Protein AF-A0A662XJL2-F1 (afdb_monomer)

Radius of gyration: 17.77 Å; Cα contacts (8 Å, |Δi|>4): 86; chains: 1; bounding box: 50×33×47 Å

Structure (mmCIF, N/CA/C/O backbone):
data_AF-A0A662XJL2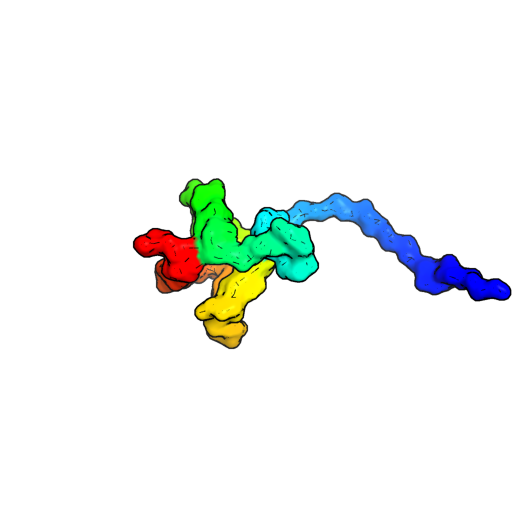-F1
#
_entry.id   AF-A0A662XJL2-F1
#
loop_
_atom_site.group_PDB
_atom_site.id
_atom_site.type_symbol
_atom_site.label_atom_id
_atom_site.label_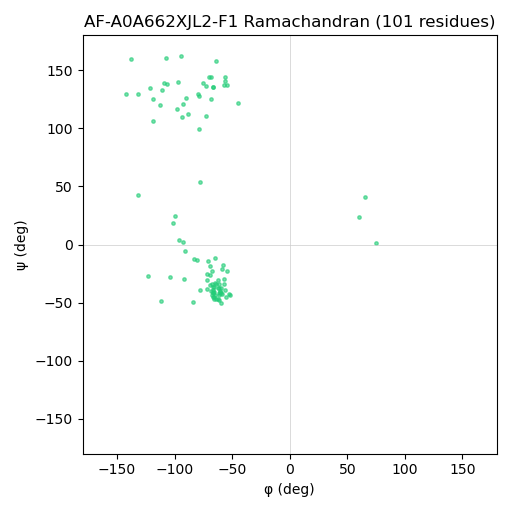alt_id
_atom_site.label_comp_id
_atom_site.label_asym_id
_atom_site.label_entity_id
_atom_site.label_seq_id
_atom_site.pdbx_PDB_ins_code
_atom_site.Cartn_x
_atom_site.Cartn_y
_atom_site.Cartn_z
_atom_site.occupancy
_atom_site.B_iso_or_equiv
_atom_site.auth_seq_id
_atom_site.auth_comp_id
_atom_site.auth_asym_id
_atom_site.auth_atom_id
_atom_site.pdbx_PDB_model_num
ATOM 1 N N . GLU A 1 1 ? 33.893 -10.800 -30.355 1.00 75.62 1 GLU A N 1
ATOM 2 C CA . GLU A 1 1 ? 32.571 -10.265 -29.975 1.00 75.62 1 GLU A CA 1
ATOM 3 C C . GLU A 1 1 ? 32.013 -11.164 -28.881 1.00 75.62 1 GLU A C 1
ATOM 5 O O . GLU A 1 1 ? 32.278 -12.360 -28.937 1.00 75.62 1 GLU A O 1
ATOM 10 N N . VAL A 1 2 ? 31.391 -10.614 -27.839 1.00 82.12 2 VAL A N 1
ATOM 11 C CA . VAL A 1 2 ? 30.876 -11.407 -26.708 1.00 82.12 2 VAL A CA 1
ATOM 12 C C . VAL A 1 2 ? 29.434 -11.808 -27.017 1.00 82.12 2 VAL A C 1
ATOM 14 O O . VAL A 1 2 ? 28.623 -10.937 -27.323 1.00 82.12 2 VAL A O 1
ATOM 17 N N . ASP A 1 3 ? 29.115 -13.105 -26.947 1.00 88.12 3 ASP A N 1
ATOM 18 C CA . ASP A 1 3 ? 27.738 -13.588 -27.102 1.00 88.12 3 ASP A CA 1
ATOM 19 C C . ASP A 1 3 ? 26.955 -13.373 -25.803 1.00 88.12 3 ASP A C 1
ATOM 21 O O . ASP A 1 3 ? 27.051 -14.144 -24.846 1.00 88.12 3 ASP A O 1
ATOM 25 N N . ASN A 1 4 ? 26.174 -12.297 -25.773 1.00 89.06 4 ASN A N 1
ATOM 26 C CA . ASN A 1 4 ? 25.377 -11.922 -24.611 1.00 89.06 4 ASN A CA 1
ATOM 27 C C . ASN A 1 4 ? 24.238 -12.913 -24.323 1.00 89.06 4 ASN A C 1
ATOM 29 O O . ASN A 1 4 ? 23.789 -12.985 -23.181 1.00 89.06 4 ASN A O 1
ATOM 33 N N . ASN A 1 5 ? 23.783 -13.694 -25.312 1.00 89.19 5 ASN A N 1
ATOM 34 C CA . ASN A 1 5 ? 22.656 -14.611 -25.126 1.00 89.19 5 ASN A CA 1
ATOM 35 C C . ASN A 1 5 ? 23.018 -15.812 -24.251 1.00 89.19 5 ASN A C 1
ATOM 37 O O . ASN A 1 5 ? 22.144 -16.353 -23.581 1.00 89.19 5 ASN A O 1
ATOM 41 N N . PHE A 1 6 ? 24.300 -16.187 -24.194 1.00 89.81 6 PHE A N 1
ATOM 42 C CA . PHE A 1 6 ? 24.790 -17.238 -23.301 1.00 89.81 6 PHE A CA 1
ATOM 43 C C . PHE A 1 6 ? 24.465 -16.960 -21.821 1.00 89.81 6 PHE A C 1
ATOM 45 O O . PHE A 1 6 ? 24.272 -17.890 -21.041 1.00 89.81 6 PHE A O 1
ATOM 52 N N . PHE A 1 7 ? 24.371 -15.685 -21.430 1.00 91.94 7 PHE A N 1
ATOM 53 C CA . PHE A 1 7 ? 24.098 -15.270 -20.051 1.00 91.94 7 PHE A CA 1
ATOM 54 C C . PHE A 1 7 ? 22.608 -15.044 -19.757 1.00 91.94 7 PHE A C 1
ATOM 56 O O . PHE A 1 7 ? 22.262 -14.643 -18.645 1.00 91.94 7 PHE A O 1
ATOM 63 N N . LEU A 1 8 ? 21.722 -15.273 -20.731 1.00 93.62 8 LEU A N 1
ATOM 64 C CA . LEU A 1 8 ? 20.288 -15.035 -20.593 1.00 93.62 8 LEU A CA 1
ATOM 65 C C . LEU A 1 8 ? 19.526 -16.356 -20.463 1.00 93.62 8 LEU A C 1
ATOM 67 O O . LEU A 1 8 ? 19.772 -17.319 -21.184 1.00 93.62 8 LEU A O 1
ATOM 71 N N . CYS A 1 9 ? 18.550 -16.382 -19.557 1.00 93.06 9 CYS A N 1
ATOM 72 C CA . CYS A 1 9 ? 17.593 -17.473 -19.412 1.00 93.06 9 CYS A CA 1
ATOM 73 C C . CYS A 1 9 ? 16.177 -16.923 -19.603 1.00 93.06 9 CYS A C 1
ATOM 75 O O . CYS A 1 9 ? 15.833 -15.87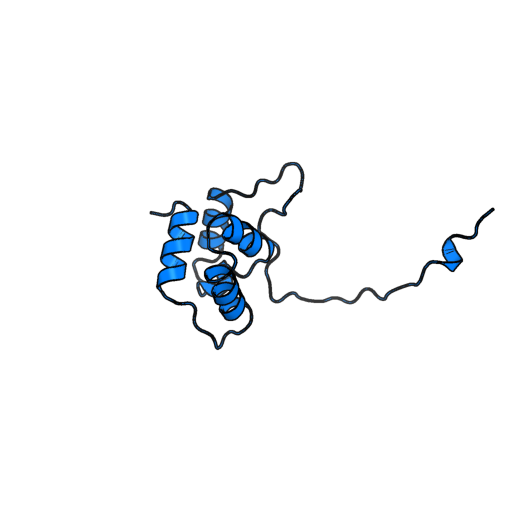4 -19.055 1.00 93.06 9 CYS A O 1
ATOM 77 N N . VAL A 1 10 ? 15.355 -17.625 -20.382 1.00 93.00 10 VAL A N 1
ATOM 78 C CA . VAL A 1 10 ? 13.947 -17.269 -20.587 1.00 93.00 10 VAL A CA 1
ATOM 79 C C . VAL A 1 10 ? 13.098 -17.743 -19.412 1.00 93.00 10 VAL A C 1
ATOM 81 O O . VAL A 1 10 ? 13.135 -18.911 -19.032 1.00 93.00 10 VAL A O 1
ATOM 84 N N . VAL A 1 11 ? 12.298 -16.832 -18.861 1.00 92.00 11 VAL A N 1
ATOM 85 C CA . VAL A 1 11 ? 11.351 -17.111 -17.775 1.00 92.00 11 VAL A CA 1
ATOM 86 C C . VAL A 1 11 ? 9.925 -16.998 -18.326 1.00 92.00 11 VAL A C 1
ATOM 88 O O . VAL A 1 11 ? 9.635 -16.028 -19.032 1.00 92.00 11 VAL A O 1
ATOM 91 N N . PRO A 1 12 ? 9.025 -17.960 -18.045 1.00 90.19 12 PRO A N 1
ATOM 92 C CA . PRO A 1 12 ? 7.650 -17.902 -18.529 1.00 90.19 12 PRO A CA 1
ATOM 93 C C . PRO A 1 12 ? 6.882 -16.738 -17.892 1.00 90.19 12 PRO A C 1
ATOM 95 O O . PRO A 1 12 ? 6.933 -16.529 -16.680 1.00 90.19 12 PRO A O 1
ATOM 98 N N . VAL A 1 13 ? 6.123 -16.009 -18.713 1.00 90.19 13 VAL A N 1
ATOM 99 C CA . VAL A 1 13 ? 5.186 -14.983 -18.244 1.00 90.19 13 VAL A CA 1
ATOM 100 C C . VAL A 1 13 ? 3.843 -15.655 -17.976 1.00 90.19 13 VAL A C 1
ATOM 102 O O . VAL A 1 13 ? 3.182 -16.120 -18.901 1.00 90.19 13 VAL A O 1
ATOM 105 N N . MET A 1 14 ? 3.452 -15.717 -16.705 1.00 91.31 14 MET A N 1
ATOM 106 C CA . MET A 1 14 ? 2.185 -16.298 -16.257 1.00 91.31 14 MET A CA 1
ATOM 107 C C . MET A 1 14 ? 1.253 -15.178 -15.773 1.00 91.31 14 MET A C 1
ATOM 109 O O . MET A 1 14 ? 1.724 -1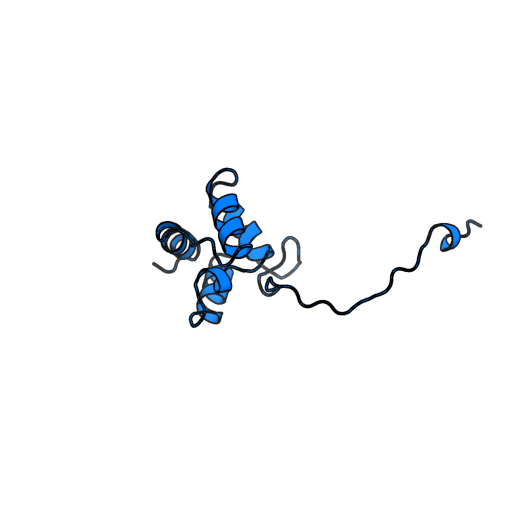4.264 -15.089 1.00 91.31 14 MET A O 1
ATOM 113 N N . PRO A 1 15 ? -0.055 -15.223 -16.084 1.00 89.25 15 PRO A N 1
ATOM 114 C CA . PRO A 1 15 ? -1.011 -14.297 -15.493 1.00 89.25 15 PRO A CA 1
ATOM 115 C C . PRO A 1 15 ? -1.137 -14.576 -13.989 1.00 89.25 15 PRO A C 1
ATOM 117 O O . PRO A 1 15 ? -1.234 -15.727 -13.566 1.00 89.25 15 PRO A O 1
ATOM 120 N N . HIS A 1 16 ? -1.134 -13.519 -13.182 1.00 85.94 16 HIS A N 1
ATOM 121 C CA . HIS A 1 16 ? -1.301 -13.596 -11.734 1.00 85.94 16 HIS A CA 1
ATOM 122 C C . HIS A 1 16 ? -2.133 -12.407 -11.257 1.00 85.94 16 HIS A C 1
ATOM 124 O O . HIS A 1 16 ? -1.802 -11.259 -11.557 1.00 85.94 16 HIS A O 1
ATOM 130 N N . GLU A 1 17 ? -3.175 -12.674 -10.473 1.00 85.81 17 GLU A N 1
ATOM 131 C CA . GLU A 1 17 ? -3.935 -11.633 -9.784 1.00 85.81 17 GLU A CA 1
ATOM 132 C C . GLU A 1 17 ? -3.364 -11.417 -8.383 1.00 85.81 17 GLU A C 1
ATOM 134 O O . GLU A 1 17 ? -3.263 -12.333 -7.570 1.00 85.81 17 GLU A O 1
ATOM 139 N N . SER A 1 18 ? -2.934 -10.187 -8.113 1.00 86.00 18 SER A N 1
ATOM 140 C CA . SER A 1 18 ? -2.423 -9.794 -6.802 1.00 86.00 18 SER A CA 1
ATOM 141 C C . SER A 1 18 ? -3.569 -9.634 -5.807 1.00 86.00 18 SER A C 1
ATOM 143 O O . SER A 1 18 ? -4.590 -9.031 -6.124 1.00 86.00 18 SER A O 1
ATOM 145 N N . ALA A 1 19 ? -3.367 -10.093 -4.570 1.00 87.50 19 ALA A N 1
ATOM 146 C CA . ALA A 1 19 ? -4.272 -9.784 -3.461 1.00 87.50 19 ALA A CA 1
ATOM 147 C C . ALA A 1 19 ? -4.204 -8.304 -3.029 1.00 87.50 19 ALA A C 1
ATOM 149 O O . ALA A 1 19 ? -5.108 -7.819 -2.349 1.00 87.50 19 ALA A O 1
ATOM 150 N N . LEU A 1 20 ? -3.128 -7.602 -3.404 1.00 93.56 20 LEU A N 1
ATOM 151 C CA . LEU A 1 20 ? -2.947 -6.170 -3.183 1.00 93.56 20 LEU A CA 1
ATOM 152 C C . LEU A 1 20 ? -3.343 -5.379 -4.428 1.00 93.56 20 LEU A C 1
ATOM 154 O O . LEU A 1 20 ? -2.967 -5.751 -5.544 1.00 93.56 20 LEU A O 1
ATOM 158 N N . ALA A 1 21 ? -4.013 -4.253 -4.208 1.00 92.56 21 ALA A N 1
ATOM 159 C CA . ALA A 1 21 ? -4.211 -3.226 -5.212 1.00 92.56 21 ALA A CA 1
ATOM 160 C C . ALA A 1 21 ? -2.867 -2.600 -5.635 1.00 92.56 21 ALA A C 1
ATOM 162 O O . ALA A 1 21 ? -1.860 -2.665 -4.922 1.00 92.56 21 ALA A O 1
ATOM 163 N N . CYS A 1 22 ? -2.874 -2.008 -6.828 1.00 91.88 22 CYS A N 1
ATOM 164 C CA . CYS A 1 22 ? -1.729 -1.345 -7.453 1.00 91.88 22 CYS A CA 1
ATOM 165 C C . CYS A 1 22 ? -2.139 0.041 -7.979 1.00 91.88 22 CYS A C 1
ATOM 167 O O . CYS A 1 22 ? -1.798 0.413 -9.106 1.00 91.88 22 CYS A O 1
ATOM 169 N N . GLU A 1 23 ? -2.920 0.774 -7.188 1.00 93.19 23 GLU A N 1
ATOM 170 C CA . GLU A 1 23 ? -3.546 2.041 -7.574 1.00 93.19 23 GLU A CA 1
ATOM 171 C C . GLU A 1 23 ? -2.846 3.259 -6.967 1.00 93.19 23 GLU A C 1
ATOM 173 O O . GLU A 1 23 ? -2.872 4.340 -7.565 1.00 93.19 23 GLU A O 1
ATOM 178 N N . PHE A 1 24 ? -2.206 3.105 -5.804 1.00 96.50 24 PHE A N 1
ATOM 179 C CA . PHE A 1 24 ? -1.551 4.219 -5.133 1.00 96.50 24 PHE A CA 1
ATOM 180 C C . PHE A 1 24 ? -0.323 4.706 -5.928 1.00 96.50 24 PHE A C 1
ATOM 182 O O . PHE A 1 24 ? 0.406 3.899 -6.524 1.00 96.50 24 PHE A O 1
ATOM 189 N N . PRO A 1 25 ? -0.042 6.025 -5.942 1.00 96.06 25 PRO A N 1
ATOM 190 C CA . PRO A 1 25 ? 1.165 6.589 -6.533 1.00 96.06 25 PRO A CA 1
ATOM 191 C C . PRO A 1 25 ? 2.452 5.833 -6.182 1.00 96.06 25 PRO A C 1
ATOM 193 O O . PRO A 1 25 ? 2.829 5.717 -5.017 1.00 96.06 25 PRO A O 1
ATOM 196 N N . LYS A 1 26 ? 3.161 5.351 -7.209 1.00 93.44 26 LYS A N 1
ATOM 197 C CA . LYS A 1 26 ? 4.428 4.631 -7.030 1.00 93.44 26 LYS A CA 1
ATOM 198 C C . LYS A 1 26 ? 5.544 5.586 -6.618 1.00 93.44 26 LYS A C 1
ATOM 200 O O . LYS A 1 26 ? 5.707 6.650 -7.215 1.00 93.44 26 LYS A O 1
ATOM 205 N N . LEU A 1 27 ? 6.345 5.169 -5.642 1.00 90.19 27 LEU A N 1
ATOM 206 C CA . LEU A 1 27 ? 7.569 5.858 -5.252 1.00 90.19 27 LEU A CA 1
ATOM 207 C C . LEU A 1 27 ? 8.516 6.011 -6.462 1.00 90.19 27 LEU A C 1
ATOM 209 O O . LEU A 1 27 ? 8.646 5.097 -7.275 1.00 90.19 27 LEU A O 1
ATOM 213 N N . ASN A 1 28 ? 9.184 7.164 -6.562 1.00 89.31 28 ASN A N 1
ATOM 214 C CA . ASN A 1 28 ? 10.168 7.494 -7.605 1.00 89.31 28 ASN A CA 1
ATOM 215 C C . ASN A 1 28 ? 9.633 7.474 -9.049 1.00 89.31 28 ASN A C 1
ATOM 217 O O . ASN A 1 28 ? 10.408 7.315 -9.991 1.00 89.31 28 ASN A O 1
ATOM 221 N N . ARG A 1 29 ? 8.319 7.647 -9.246 1.00 91.81 29 ARG A N 1
ATOM 222 C CA . ARG A 1 29 ? 7.731 7.792 -10.580 1.00 91.81 29 ARG A CA 1
ATOM 223 C C . ARG A 1 29 ? 7.512 9.265 -10.911 1.00 91.81 29 ARG A C 1
ATOM 225 O O . ARG A 1 29 ? 6.732 9.943 -10.250 1.00 91.81 29 ARG A O 1
ATOM 232 N N . GLU A 1 30 ? 8.198 9.742 -11.944 1.00 91.12 30 GLU A N 1
ATOM 233 C CA . GLU A 1 30 ? 8.088 11.126 -12.410 1.00 91.12 30 GLU A CA 1
ATOM 234 C C . GLU A 1 30 ? 6.626 11.501 -12.716 1.00 91.12 30 GLU A C 1
ATOM 236 O O . GLU A 1 30 ? 5.870 10.704 -13.276 1.00 91.12 30 GLU A O 1
ATOM 241 N N . GLY A 1 31 ? 6.214 12.701 -12.296 1.00 88.31 31 GLY A N 1
ATOM 242 C CA . GLY A 1 31 ? 4.854 13.214 -12.489 1.00 88.31 31 GLY A CA 1
ATOM 243 C C . GLY A 1 31 ? 3.778 12.600 -11.585 1.00 88.31 31 GLY A C 1
ATOM 244 O O . GLY A 1 31 ? 2.615 12.985 -11.694 1.00 88.31 31 GLY A O 1
ATOM 245 N N . VAL A 1 32 ? 4.128 11.675 -10.683 1.00 87.88 32 VAL A N 1
ATOM 246 C CA . VAL A 1 32 ? 3.182 11.052 -9.748 1.00 87.88 32 VAL A CA 1
ATOM 247 C C . VAL A 1 32 ? 3.598 11.353 -8.310 1.00 87.88 32 VAL A C 1
ATOM 249 O O . VAL A 1 32 ? 4.716 11.061 -7.895 1.00 87.88 32 VAL A O 1
ATOM 252 N N . TYR A 1 33 ? 2.682 11.919 -7.525 1.00 88.38 33 TYR A N 1
ATOM 253 C CA . TYR A 1 33 ? 2.983 12.383 -6.172 1.00 88.38 33 TYR A CA 1
ATOM 254 C C . TYR A 1 33 ? 2.254 11.547 -5.122 1.00 88.38 33 TYR A C 1
ATOM 256 O O . TYR A 1 33 ? 1.023 11.516 -5.077 1.00 88.38 33 TYR A O 1
ATOM 264 N N . ARG A 1 34 ? 3.024 10.908 -4.234 1.00 91.88 34 ARG A N 1
ATOM 265 C CA . ARG A 1 34 ? 2.504 10.324 -2.991 1.00 91.88 34 ARG A CA 1
ATOM 266 C C . ARG A 1 34 ? 2.168 11.472 -2.047 1.00 91.88 34 ARG A C 1
ATOM 268 O O . ARG A 1 34 ? 3.055 12.197 -1.609 1.00 91.88 34 ARG A O 1
ATOM 275 N N . SER A 1 35 ? 0.883 11.689 -1.794 1.00 94.38 35 SER A N 1
ATOM 276 C CA . SER A 1 35 ? 0.412 12.785 -0.949 1.00 94.38 35 SER A CA 1
ATOM 277 C C . SER A 1 35 ? -0.700 12.317 -0.019 1.00 94.38 35 SER A C 1
ATOM 279 O O . SER A 1 35 ? -1.390 11.334 -0.288 1.00 94.38 35 SER A O 1
ATOM 281 N N . ARG A 1 36 ? -0.928 13.073 1.059 1.00 95.44 36 ARG A N 1
ATOM 282 C CA . ARG A 1 36 ? -2.064 12.856 1.972 1.00 95.44 36 ARG A CA 1
ATOM 283 C C . ARG A 1 36 ? -3.406 12.913 1.226 1.00 95.44 36 ARG A C 1
ATOM 285 O O . ARG A 1 36 ? -4.314 12.145 1.523 1.00 95.44 36 ARG A O 1
ATOM 292 N N . GLY A 1 37 ? -3.501 13.756 0.191 1.00 95.31 37 GLY A N 1
ATOM 293 C CA . GLY A 1 37 ? -4.662 13.816 -0.701 1.00 95.31 37 GLY A CA 1
ATOM 294 C C . GLY A 1 37 ? -4.850 12.548 -1.542 1.00 95.31 37 GLY A C 1
ATOM 295 O O . GLY A 1 37 ? -5.983 12.107 -1.734 1.00 95.31 37 GLY A O 1
ATOM 296 N N . ALA A 1 38 ? -3.760 11.916 -1.991 1.00 95.00 38 ALA A N 1
ATOM 297 C CA . ALA A 1 38 ? -3.823 10.621 -2.672 1.00 95.00 38 ALA A CA 1
ATOM 298 C C . ALA A 1 38 ? -4.317 9.517 -1.723 1.00 95.00 38 ALA A C 1
ATOM 300 O O . ALA A 1 38 ? -5.177 8.727 -2.107 1.00 95.00 38 ALA A O 1
ATOM 301 N N . LEU A 1 39 ? -3.852 9.524 -0.466 1.00 96.75 39 LEU A N 1
ATOM 302 C CA . LEU A 1 39 ? -4.336 8.611 0.578 1.00 96.75 39 LEU A CA 1
ATOM 303 C C . LEU A 1 39 ? -5.838 8.790 0.808 1.00 96.75 39 LEU A C 1
ATOM 305 O O . LEU A 1 39 ? -6.592 7.827 0.708 1.00 96.75 39 LEU A O 1
ATOM 309 N N . LYS A 1 40 ? -6.291 10.031 1.010 1.00 96.31 40 LYS A N 1
ATOM 310 C CA . LYS A 1 40 ? -7.717 10.353 1.144 1.00 96.31 40 LYS A CA 1
ATOM 311 C C . LYS A 1 40 ? -8.538 9.858 -0.047 1.00 96.31 40 LYS A C 1
ATOM 313 O O . LYS A 1 40 ? -9.585 9.249 0.142 1.00 96.31 40 LYS A O 1
ATOM 318 N N . THR A 1 41 ? -8.048 10.086 -1.264 1.00 95.31 41 THR A N 1
ATOM 319 C CA . THR A 1 41 ? -8.727 9.664 -2.498 1.00 95.31 41 THR A CA 1
ATOM 320 C C . THR A 1 41 ? -8.883 8.146 -2.563 1.00 95.31 41 THR A C 1
ATOM 322 O O . THR A 1 41 ? -9.963 7.667 -2.902 1.00 95.31 41 THR A O 1
ATOM 325 N N . GLN A 1 42 ? -7.850 7.379 -2.201 1.00 95.62 42 GLN A N 1
ATOM 326 C CA . GLN A 1 42 ? -7.931 5.917 -2.173 1.00 95.62 42 GLN A CA 1
ATOM 327 C C . GLN A 1 42 ? -8.909 5.414 -1.102 1.00 95.62 42 GLN A C 1
ATOM 329 O O . GLN A 1 42 ? -9.774 4.590 -1.399 1.00 95.62 42 GLN A O 1
ATOM 334 N N . LEU A 1 43 ? -8.833 5.948 0.121 1.00 96.12 43 LEU A N 1
ATOM 335 C CA . LEU A 1 43 ? -9.755 5.575 1.200 1.00 96.12 43 LEU A CA 1
ATOM 336 C C . LEU A 1 43 ? -11.217 5.872 0.833 1.00 96.12 43 LEU A C 1
ATOM 338 O O . LEU A 1 43 ? -12.107 5.086 1.153 1.00 96.12 43 LEU A O 1
ATOM 342 N N . GLN A 1 44 ? -11.466 6.985 0.135 1.00 95.25 44 GLN A N 1
ATOM 343 C CA . GLN A 1 44 ? -12.793 7.354 -0.361 1.00 95.25 44 GLN A CA 1
ATOM 344 C C . GLN A 1 44 ? -13.259 6.480 -1.527 1.00 95.25 44 GLN A C 1
ATOM 346 O O . GLN A 1 44 ? -14.439 6.140 -1.590 1.00 95.25 44 GLN A O 1
ATOM 351 N N . ARG A 1 45 ? -12.354 6.104 -2.437 1.00 95.19 45 ARG A N 1
ATOM 352 C CA . ARG A 1 45 ? -12.660 5.224 -3.573 1.00 95.19 45 ARG A CA 1
ATOM 353 C C . ARG A 1 45 ? -13.188 3.868 -3.108 1.00 95.19 45 ARG A C 1
ATOM 355 O O . ARG A 1 45 ? -14.172 3.394 -3.659 1.00 95.19 45 ARG A O 1
ATOM 362 N N . HIS A 1 46 ? -12.588 3.301 -2.064 1.00 95.25 46 HIS A N 1
ATOM 363 C CA . HIS A 1 46 ? -12.984 2.010 -1.489 1.00 95.25 46 HIS A CA 1
ATOM 364 C C . HIS A 1 46 ? -13.861 2.159 -0.235 1.00 95.25 46 HIS A C 1
ATOM 366 O O . HIS A 1 46 ? -13.894 1.274 0.617 1.00 95.25 46 HIS A O 1
ATOM 372 N N . ARG A 1 47 ? -14.580 3.279 -0.072 1.00 95.00 47 ARG A N 1
ATOM 373 C CA . ARG A 1 47 ? -15.347 3.575 1.157 1.00 95.00 47 ARG A CA 1
ATOM 374 C C . ARG A 1 47 ? -16.413 2.534 1.519 1.00 95.00 47 ARG A C 1
ATOM 376 O O . ARG A 1 47 ? -16.838 2.496 2.670 1.00 95.00 47 ARG A O 1
ATOM 383 N N . ASP A 1 48 ? -16.854 1.741 0.549 1.00 96.44 48 ASP A N 1
ATOM 384 C CA . ASP A 1 48 ? -17.889 0.721 0.721 1.00 96.44 48 ASP A CA 1
ATOM 385 C C . ASP A 1 48 ? -17.285 -0.653 1.090 1.00 96.44 48 ASP A C 1
ATOM 387 O O . ASP A 1 48 ? -18.004 -1.588 1.433 1.00 96.44 48 ASP A O 1
ATOM 391 N N . GLU A 1 49 ? -15.952 -0.774 1.088 1.00 95.31 49 GLU A N 1
ATOM 392 C CA . GLU A 1 49 ? -15.219 -1.984 1.471 1.00 95.31 49 GLU A CA 1
ATOM 393 C C . GLU A 1 49 ? -14.786 -1.956 2.950 1.00 95.31 49 GLU A C 1
ATOM 395 O O . GLU A 1 49 ? -14.712 -0.882 3.558 1.00 95.31 49 GLU A O 1
ATOM 400 N N . PRO A 1 50 ? -14.433 -3.101 3.566 1.00 94.75 50 PRO A N 1
ATOM 401 C CA . PRO A 1 50 ? -13.794 -3.122 4.883 1.00 94.75 50 PRO A CA 1
ATOM 402 C C . PRO A 1 50 ? -12.504 -2.292 4.905 1.00 94.75 50 PRO A C 1
ATOM 404 O O . PRO A 1 50 ? -11.749 -2.308 3.937 1.00 94.75 50 PRO A O 1
ATOM 407 N N . TYR A 1 51 ? -12.209 -1.610 6.017 1.00 95.94 51 TYR A N 1
ATOM 408 C CA . TYR A 1 51 ? -11.086 -0.659 6.100 1.00 95.94 5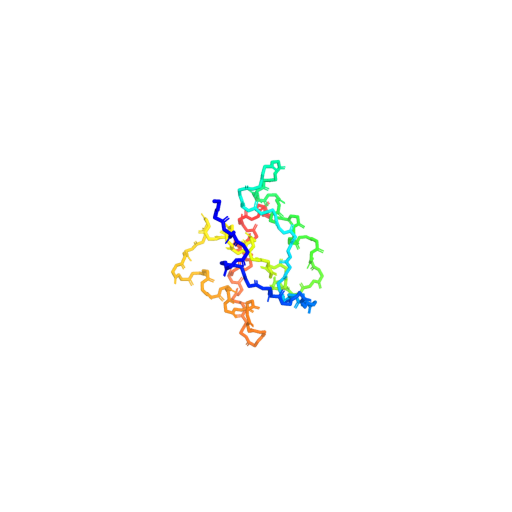1 TYR A CA 1
ATOM 409 C C . TYR A 1 51 ? -9.743 -1.258 5.651 1.00 95.94 51 TYR A C 1
ATOM 411 O O . TYR A 1 51 ? -9.012 -0.645 4.878 1.00 95.94 51 TYR A O 1
ATOM 419 N N . VAL A 1 52 ? -9.470 -2.501 6.061 1.00 96.25 52 VAL A N 1
ATOM 420 C CA . VAL A 1 52 ? -8.271 -3.261 5.673 1.00 96.25 52 VAL A CA 1
ATOM 421 C C . VAL A 1 52 ? -8.129 -3.380 4.152 1.00 96.25 52 VAL A C 1
ATOM 423 O O . VAL A 1 52 ? -7.027 -3.250 3.629 1.00 96.25 52 VAL A O 1
ATOM 426 N N . LYS A 1 53 ? -9.232 -3.573 3.417 1.00 95.31 53 LYS A N 1
ATOM 427 C CA . LYS A 1 53 ? -9.201 -3.652 1.950 1.00 95.31 53 LYS A CA 1
ATOM 428 C C . LYS A 1 53 ? -8.879 -2.308 1.302 1.00 95.31 53 LYS A C 1
ATOM 430 O O . LYS A 1 53 ? -8.094 -2.272 0.361 1.00 95.31 53 LYS A O 1
ATOM 435 N N . ARG A 1 54 ? -9.344 -1.199 1.884 1.00 96.12 54 ARG A N 1
ATOM 436 C CA . ARG A 1 54 ? -9.047 0.167 1.403 1.00 96.12 54 ARG A CA 1
ATOM 437 C C . ARG A 1 54 ? -7.554 0.495 1.438 1.00 96.12 54 ARG A C 1
ATOM 439 O O . ARG A 1 54 ? -7.061 1.225 0.579 1.00 96.12 54 ARG A O 1
ATOM 446 N N . ILE A 1 55 ? -6.843 -0.045 2.430 1.00 96.25 55 ILE A N 1
ATOM 447 C CA . ILE A 1 55 ? -5.397 0.150 2.625 1.00 96.25 55 ILE A CA 1
ATOM 448 C C . ILE A 1 55 ? -4.544 -0.980 2.031 1.00 96.25 55 ILE A C 1
ATOM 450 O O . ILE A 1 55 ? -3.324 -0.965 2.180 1.00 96.25 55 ILE A O 1
ATOM 454 N N . SER A 1 56 ? -5.158 -1.956 1.357 1.00 96.56 56 SER A N 1
ATOM 455 C CA . SER A 1 56 ? -4.495 -3.145 0.812 1.00 96.56 56 SER A CA 1
ATOM 456 C C . SER A 1 56 ? -3.738 -2.843 -0.491 1.00 96.56 56 SER A C 1
ATOM 458 O O . SER A 1 56 ? -3.953 -3.498 -1.507 1.00 96.56 56 SER A O 1
ATOM 460 N N . ASP A 1 57 ? -2.846 -1.852 -0.467 1.00 96.94 57 ASP A N 1
ATOM 461 C CA . ASP A 1 57 ? -1.962 -1.446 -1.565 1.00 96.94 57 ASP A CA 1
ATOM 462 C C . ASP A 1 57 ? -0.532 -1.296 -1.031 1.00 96.94 57 ASP A C 1
ATOM 464 O O . ASP A 1 57 ? -0.290 -0.615 -0.033 1.00 96.94 57 ASP A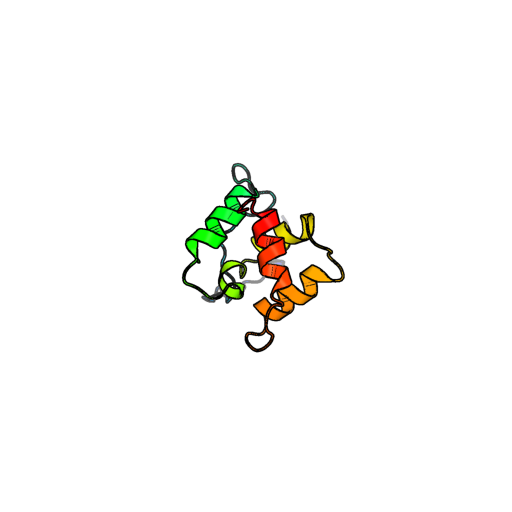 O 1
ATOM 468 N N . PHE A 1 58 ? 0.439 -1.923 -1.694 1.00 96.12 58 PHE A N 1
ATOM 469 C CA . PHE A 1 58 ? 1.824 -1.919 -1.222 1.00 96.12 58 PHE A CA 1
ATOM 470 C C . PHE A 1 58 ? 2.435 -0.510 -1.154 1.00 96.12 58 PHE A C 1
ATOM 472 O O . PHE A 1 58 ? 3.128 -0.181 -0.194 1.00 96.12 58 PHE A O 1
ATOM 479 N N . GLN A 1 59 ? 2.189 0.339 -2.153 1.00 96.69 59 GLN A N 1
ATOM 480 C CA . GLN A 1 59 ? 2.754 1.69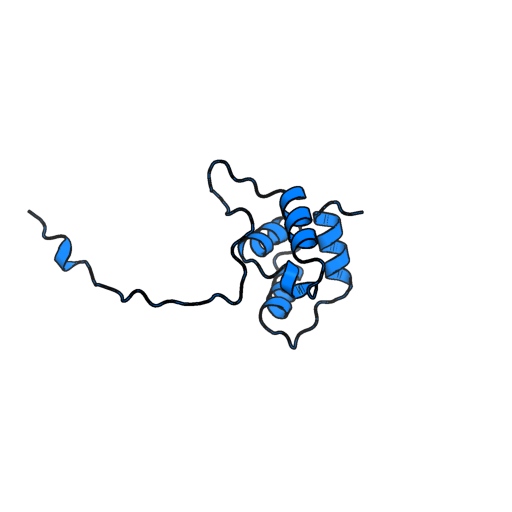0 -2.186 1.00 96.69 59 GLN A CA 1
ATOM 481 C C . GLN A 1 59 ? 2.093 2.597 -1.145 1.00 96.69 59 GLN A C 1
ATOM 483 O O . GLN A 1 59 ? 2.764 3.469 -0.588 1.00 96.69 59 GLN A O 1
ATOM 488 N N . LEU A 1 60 ? 0.814 2.359 -0.838 1.00 97.25 60 LEU A N 1
ATOM 489 C CA . LEU A 1 60 ? 0.143 3.002 0.288 1.00 97.25 60 LEU A CA 1
ATOM 490 C C . LEU A 1 60 ? 0.781 2.587 1.618 1.00 97.25 60 LEU A C 1
ATOM 492 O O . LEU A 1 60 ? 1.090 3.455 2.430 1.00 97.25 60 LEU A O 1
ATOM 496 N N . LEU A 1 61 ? 1.024 1.292 1.842 1.00 97.00 61 LEU A N 1
ATOM 497 C CA . LEU A 1 61 ? 1.653 0.805 3.078 1.00 97.00 61 LEU A CA 1
ATOM 498 C C . LEU A 1 61 ? 3.063 1.386 3.267 1.00 97.00 61 LEU A C 1
ATOM 500 O O . LEU A 1 61 ? 3.408 1.829 4.361 1.00 97.00 61 LEU A O 1
ATOM 504 N N . VAL A 1 62 ? 3.849 1.470 2.188 1.00 96.25 62 VAL A N 1
ATOM 505 C CA . VAL A 1 62 ? 5.157 2.149 2.194 1.00 96.25 62 VAL A CA 1
ATOM 506 C C . VAL A 1 62 ? 5.016 3.639 2.518 1.00 96.25 62 VAL A C 1
ATOM 508 O O . VAL A 1 62 ? 5.853 4.190 3.222 1.00 96.25 62 VAL A O 1
ATOM 511 N N . PHE A 1 63 ? 3.967 4.306 2.032 1.00 96.88 63 PHE A N 1
ATOM 512 C CA . PHE A 1 63 ? 3.701 5.707 2.363 1.00 96.88 63 PHE A CA 1
ATOM 513 C C . PHE A 1 63 ? 3.302 5.899 3.833 1.00 96.88 63 PHE A C 1
ATOM 515 O O . PHE A 1 63 ? 3.763 6.844 4.465 1.00 96.88 63 PHE A O 1
ATOM 522 N N . LEU A 1 64 ? 2.496 5.002 4.411 1.00 97.19 64 LEU A N 1
ATOM 523 C CA . LEU A 1 64 ? 2.135 5.066 5.833 1.00 97.19 64 LEU A CA 1
ATOM 524 C C . LEU A 1 64 ? 3.350 4.926 6.756 1.00 97.19 64 LEU A C 1
ATOM 526 O O . LEU A 1 64 ? 3.372 5.544 7.817 1.00 97.19 64 LEU A O 1
ATOM 530 N N . ALA A 1 65 ? 4.376 4.183 6.336 1.00 96.69 65 ALA A N 1
ATOM 531 C CA . ALA A 1 65 ? 5.625 4.033 7.081 1.00 96.69 65 ALA A CA 1
ATOM 532 C C . ALA A 1 65 ? 6.432 5.339 7.231 1.00 96.69 65 ALA A C 1
ATOM 534 O O . ALA A 1 65 ? 7.368 5.390 8.021 1.00 96.69 65 ALA A O 1
ATOM 535 N N . GLU A 1 66 ? 6.077 6.401 6.500 1.00 95.31 66 GLU A N 1
ATOM 536 C CA . GLU A 1 66 ? 6.650 7.741 6.687 1.00 95.31 66 GLU A CA 1
ATOM 537 C C . GLU A 1 66 ? 6.004 8.502 7.861 1.00 95.31 66 GLU A C 1
ATOM 539 O O . GLU A 1 66 ? 6.537 9.523 8.294 1.00 95.31 66 GLU A O 1
ATOM 544 N N . PHE A 1 67 ? 4.863 8.026 8.378 1.00 96.00 67 PHE A N 1
ATOM 545 C CA . PHE A 1 67 ? 4.075 8.697 9.423 1.00 96.00 67 PHE A CA 1
ATOM 546 C C . PHE A 1 67 ? 3.838 7.845 10.672 1.00 96.00 67 PHE A C 1
ATOM 548 O O . PHE A 1 67 ? 3.616 8.406 11.743 1.00 96.00 67 PHE A O 1
ATOM 555 N N . LEU A 1 68 ? 3.829 6.521 10.529 1.00 96.75 68 LEU A N 1
ATOM 556 C CA . LEU A 1 68 ? 3.602 5.559 11.608 1.00 96.75 68 LEU A CA 1
ATOM 557 C C . LEU A 1 68 ? 4.904 4.846 11.973 1.00 96.75 68 LEU A C 1
ATOM 559 O O . LEU A 1 68 ? 5.841 4.810 11.173 1.00 96.75 68 LEU A O 1
ATOM 563 N N . ASP A 1 69 ? 4.964 4.258 13.168 1.00 96.88 69 ASP A N 1
ATOM 564 C CA . ASP A 1 69 ? 6.180 3.592 13.619 1.00 96.88 69 ASP A CA 1
ATOM 565 C C . ASP A 1 69 ? 6.453 2.316 12.803 1.00 96.88 69 ASP A C 1
ATOM 567 O O . ASP A 1 69 ? 5.619 1.412 12.682 1.00 96.88 69 ASP A O 1
ATOM 571 N N . LEU A 1 70 ? 7.654 2.238 12.228 1.00 95.50 70 LEU A N 1
ATOM 572 C CA . LEU A 1 70 ? 8.060 1.137 11.355 1.00 95.50 70 LEU A CA 1
ATOM 573 C C . LEU A 1 70 ? 8.239 -0.192 12.110 1.00 95.50 70 LEU A C 1
ATOM 575 O O . LEU A 1 70 ? 8.138 -1.254 11.497 1.00 95.50 70 LEU A O 1
ATOM 579 N N . GLN A 1 71 ? 8.537 -0.147 13.410 1.00 95.81 71 GLN A N 1
ATOM 580 C CA . GLN A 1 71 ? 8.809 -1.323 14.237 1.00 95.81 71 GLN A CA 1
ATOM 581 C C . GLN A 1 71 ? 7.550 -1.857 14.923 1.00 95.81 71 GLN A C 1
ATOM 583 O O . GLN A 1 71 ? 7.465 -3.062 15.158 1.00 95.81 71 GLN A O 1
ATOM 588 N N . THR A 1 72 ? 6.577 -0.995 15.231 1.00 95.62 72 THR A N 1
ATOM 589 C CA . THR A 1 72 ? 5.358 -1.391 15.952 1.00 95.62 72 THR A CA 1
ATOM 590 C C . THR A 1 72 ? 4.096 -1.329 15.103 1.00 95.62 72 THR A C 1
ATOM 592 O O . THR A 1 72 ? 3.349 -2.303 15.073 1.00 95.62 72 THR A O 1
ATOM 595 N N . ASP A 1 73 ? 3.848 -0.237 14.382 1.00 96.62 73 ASP A N 1
ATOM 596 C CA . ASP A 1 73 ? 2.550 -0.003 13.735 1.00 96.62 73 ASP A CA 1
ATOM 597 C C . ASP A 1 73 ? 2.441 -0.697 12.382 1.00 96.62 73 ASP A C 1
ATOM 599 O O . ASP A 1 73 ? 1.480 -1.420 12.104 1.00 96.62 73 ASP A O 1
ATOM 603 N N . ILE A 1 74 ? 3.451 -0.506 11.532 1.00 97.31 74 ILE A N 1
ATOM 604 C CA . ILE A 1 74 ? 3.460 -1.063 10.177 1.00 97.31 74 ILE A CA 1
ATOM 605 C C . ILE A 1 74 ? 3.353 -2.597 10.179 1.00 97.31 74 ILE A C 1
ATOM 607 O O . ILE A 1 74 ? 2.556 -3.117 9.394 1.00 97.31 74 ILE A O 1
ATOM 611 N N . PRO A 1 75 ? 4.051 -3.353 11.052 1.00 97.19 75 PRO A N 1
ATOM 612 C CA . PRO A 1 75 ? 3.884 -4.803 11.120 1.00 97.19 75 PRO A CA 1
ATOM 613 C C . PRO A 1 75 ? 2.456 -5.239 11.466 1.00 97.19 75 PRO A C 1
ATOM 615 O O . PRO A 1 75 ? 1.951 -6.181 10.855 1.00 97.19 75 PRO A O 1
ATOM 618 N N . VAL A 1 76 ? 1.783 -4.544 12.391 1.00 96.94 76 VAL A N 1
ATOM 619 C CA . VAL A 1 76 ? 0.401 -4.862 12.792 1.00 96.94 76 VAL A CA 1
ATOM 620 C C . VAL A 1 76 ? -0.569 -4.611 11.638 1.00 96.94 76 VAL A C 1
ATOM 622 O O . VAL A 1 76 ? -1.388 -5.475 11.316 1.00 96.94 76 VAL A O 1
ATOM 625 N N . ILE A 1 77 ? -0.430 -3.473 10.954 1.00 97.50 77 ILE A N 1
ATOM 626 C CA . ILE A 1 77 ? -1.243 -3.135 9.778 1.00 97.50 77 ILE A CA 1
ATOM 627 C C . ILE A 1 77 ? -1.026 -4.162 8.658 1.00 97.50 77 ILE A C 1
ATOM 629 O O . ILE A 1 77 ? -1.988 -4.691 8.099 1.00 97.50 77 ILE A O 1
ATOM 633 N N . CYS A 1 78 ? 0.231 -4.488 8.350 1.00 97.19 78 CYS A N 1
ATOM 634 C CA . CYS A 1 78 ? 0.578 -5.483 7.337 1.00 97.19 78 CYS A CA 1
ATOM 635 C C . CYS A 1 78 ? 0.034 -6.875 7.679 1.00 97.19 78 CYS A C 1
ATOM 637 O O . CYS A 1 78 ? -0.400 -7.594 6.778 1.00 97.19 78 CYS A O 1
ATOM 639 N N . GLN A 1 79 ? 0.029 -7.258 8.958 1.00 96.94 79 GLN A N 1
ATOM 640 C CA . GLN A 1 79 ? -0.524 -8.538 9.389 1.00 96.94 79 GLN A CA 1
ATOM 641 C C . GLN A 1 79 ? -2.035 -8.608 9.135 1.00 96.94 79 GLN A C 1
ATOM 643 O O . GLN A 1 79 ? -2.498 -9.612 8.598 1.00 96.94 79 GLN A O 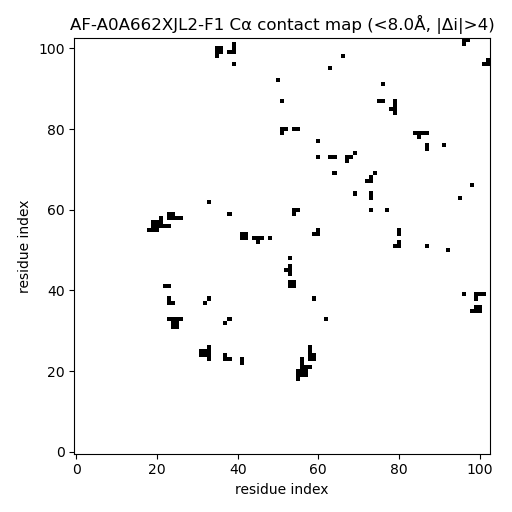1
ATOM 648 N N . ALA A 1 80 ? -2.781 -7.540 9.434 1.00 96.56 80 ALA A N 1
ATOM 649 C CA . ALA A 1 80 ? -4.215 -7.466 9.146 1.00 96.56 80 ALA A CA 1
ATOM 650 C C . ALA A 1 80 ? -4.514 -7.467 7.634 1.00 96.56 80 ALA A C 1
ATOM 652 O O . ALA A 1 80 ? -5.479 -8.082 7.187 1.00 96.56 80 ALA A O 1
ATOM 653 N N . VAL A 1 81 ? -3.671 -6.820 6.818 1.00 96.06 81 VAL A N 1
ATOM 654 C CA . VAL A 1 81 ? -3.789 -6.856 5.346 1.00 96.06 81 VAL A CA 1
ATOM 655 C C . VAL A 1 81 ? -3.517 -8.257 4.789 1.00 96.06 81 VAL A C 1
ATOM 657 O O . VAL A 1 81 ? -4.189 -8.694 3.853 1.00 96.06 81 VAL A O 1
ATOM 660 N N . ARG A 1 82 ? -2.534 -8.968 5.351 1.00 94.88 82 ARG A N 1
ATOM 661 C CA . ARG A 1 82 ? -2.112 -10.291 4.879 1.00 94.88 82 ARG A CA 1
ATOM 662 C C . ARG A 1 82 ? -3.058 -11.410 5.310 1.00 94.88 82 ARG A C 1
ATOM 664 O O . ARG A 1 82 ? -3.273 -12.337 4.532 1.00 94.88 82 ARG A O 1
ATOM 671 N N . ASP A 1 83 ? -3.571 -11.356 6.535 1.00 95.12 83 ASP A N 1
ATOM 672 C CA . ASP A 1 83 ? -4.437 -12.384 7.112 1.00 95.12 83 ASP A CA 1
ATOM 673 C C . ASP A 1 83 ? -5.813 -11.797 7.462 1.00 95.12 83 ASP A C 1
ATOM 675 O O . ASP A 1 83 ? -5.938 -11.097 8.468 1.00 95.12 83 ASP A O 1
ATOM 679 N N . PRO A 1 84 ? -6.868 -12.118 6.688 1.00 89.25 84 PRO A N 1
ATOM 680 C CA . PRO A 1 84 ? -8.226 -11.643 6.946 1.00 89.25 84 PRO A CA 1
ATOM 681 C C . PRO A 1 84 ? -8.791 -12.023 8.322 1.00 89.25 84 PRO A C 1
ATOM 683 O O . PRO A 1 84 ? -9.781 -11.433 8.748 1.00 89.25 84 PRO A O 1
ATOM 686 N N . ASN A 1 85 ? -8.202 -13.012 9.005 1.00 94.19 85 ASN A N 1
ATOM 687 C CA . ASN A 1 85 ? -8.624 -13.422 10.344 1.00 94.19 85 ASN A CA 1
ATOM 688 C C . ASN A 1 85 ? -8.024 -12.548 11.451 1.00 94.19 85 ASN A C 1
ATOM 690 O O . ASN A 1 85 ? -8.462 -12.640 12.597 1.00 94.19 85 ASN A O 1
ATOM 694 N N . VAL A 1 86 ? -7.028 -11.715 11.134 1.00 95.81 86 VAL A N 1
ATOM 695 C CA . VAL A 1 86 ? -6.429 -10.778 12.083 1.00 95.81 86 VAL A CA 1
ATOM 696 C C . VAL A 1 86 ? -7.143 -9.430 11.956 1.00 95.81 86 VAL A C 1
ATOM 698 O O . VAL A 1 86 ? -6.979 -8.742 10.946 1.00 95.81 86 VAL A O 1
ATOM 701 N N . PRO A 1 87 ? -7.947 -9.021 12.955 1.00 94.00 87 PRO A N 1
ATOM 702 C CA . PRO A 1 87 ? -8.627 -7.737 12.906 1.00 94.00 87 PRO A CA 1
ATOM 703 C C . PRO A 1 87 ? -7.626 -6.589 13.058 1.00 94.00 87 PRO A C 1
ATOM 705 O O . PRO A 1 87 ? -6.673 -6.666 13.833 1.00 94.00 87 PRO A O 1
ATOM 708 N N . LEU A 1 88 ? -7.882 -5.492 12.348 1.00 95.75 88 LEU A N 1
ATOM 709 C CA . LEU A 1 88 ? -7.168 -4.238 12.556 1.00 95.75 88 LEU A CA 1
ATOM 710 C C . LEU A 1 88 ? -7.747 -3.524 13.785 1.00 95.75 88 LEU A C 1
ATOM 712 O O . LEU A 1 88 ? -8.960 -3.316 13.851 1.00 95.75 88 LEU A O 1
ATOM 716 N N . ASP A 1 89 ? -6.893 -3.137 14.736 1.00 94.69 89 ASP A N 1
ATOM 717 C CA . ASP A 1 89 ? -7.315 -2.365 15.911 1.00 94.69 89 ASP A CA 1
ATOM 718 C C . ASP A 1 89 ? -8.002 -1.054 15.487 1.00 94.69 89 ASP A C 1
ATOM 720 O O . ASP A 1 89 ? -7.531 -0.354 14.589 1.00 94.69 89 ASP A O 1
ATOM 724 N N . SER A 1 90 ? -9.107 -0.714 16.157 1.00 93.31 90 SER A N 1
ATOM 725 C CA . SER A 1 90 ? -9.899 0.503 15.937 1.00 93.31 90 SER A CA 1
ATOM 726 C C . SER A 1 90 ? -9.112 1.820 16.012 1.00 93.31 90 SER A C 1
ATOM 728 O O . SER A 1 90 ? -9.537 2.807 15.411 1.00 93.31 90 SER A O 1
ATOM 730 N N . GLY A 1 91 ? -7.961 1.846 16.692 1.00 96.31 91 GLY A N 1
ATOM 731 C CA . GLY A 1 91 ? -7.070 3.005 16.717 1.00 96.31 91 GLY A CA 1
ATOM 732 C C . GLY A 1 91 ? -6.418 3.299 15.362 1.00 96.31 91 GLY A C 1
ATOM 733 O O . GLY A 1 91 ? -6.253 4.465 14.999 1.00 96.31 91 GLY A O 1
ATOM 734 N N . TYR A 1 92 ? -6.102 2.272 14.567 1.00 96.94 92 TYR A N 1
ATOM 735 C CA . TYR A 1 92 ? -5.393 2.453 13.296 1.00 96.94 92 TYR A CA 1
ATOM 736 C C . TYR A 1 92 ? -6.210 3.183 12.227 1.00 96.94 92 TYR A C 1
ATOM 738 O O . TYR A 1 92 ? -5.651 4.092 11.614 1.00 96.94 92 TYR A O 1
ATOM 746 N N . PRO A 1 93 ? -7.508 2.887 12.011 1.00 96.62 93 PRO A N 1
ATOM 747 C CA . PRO A 1 93 ? -8.347 3.702 11.141 1.00 96.62 93 PRO A CA 1
ATOM 748 C C . PRO A 1 93 ? -8.316 5.192 11.491 1.00 96.62 93 PRO A C 1
ATOM 750 O O . PRO A 1 93 ? -8.150 6.027 10.609 1.00 96.62 93 PRO A O 1
ATOM 753 N N . ILE A 1 94 ? -8.378 5.534 12.783 1.00 96.25 94 ILE A N 1
ATOM 754 C CA . ILE A 1 94 ? -8.353 6.930 13.245 1.00 96.25 94 ILE A CA 1
ATOM 755 C C . ILE A 1 94 ? -7.003 7.584 12.928 1.00 96.25 94 ILE A C 1
ATOM 757 O O . ILE A 1 94 ? -6.956 8.712 12.429 1.00 96.25 94 ILE A O 1
ATOM 761 N N . LEU A 1 95 ? -5.898 6.884 13.195 1.00 96.12 95 LEU A N 1
ATOM 762 C CA . LEU A 1 95 ? -4.549 7.368 12.893 1.00 96.12 95 LEU A CA 1
ATOM 763 C C . LEU A 1 95 ? -4.347 7.577 11.387 1.00 96.12 95 LEU A C 1
ATOM 765 O O . LEU A 1 95 ? -3.874 8.632 10.964 1.00 96.12 95 LEU A O 1
ATOM 769 N N . ILE A 1 96 ? -4.750 6.606 10.568 1.00 97.19 96 ILE A N 1
ATOM 770 C CA . ILE A 1 96 ? -4.604 6.658 9.110 1.00 97.19 96 ILE A CA 1
ATOM 771 C C . ILE A 1 96 ? -5.491 7.762 8.513 1.00 97.19 96 ILE A C 1
ATOM 773 O O . ILE A 1 96 ? -5.020 8.537 7.678 1.00 97.19 96 ILE A O 1
ATOM 777 N N . ASP A 1 97 ? -6.730 7.923 8.985 1.00 96.12 97 ASP A N 1
ATOM 778 C CA . ASP A 1 97 ? -7.622 9.009 8.554 1.00 96.12 97 ASP A CA 1
ATOM 779 C C . ASP A 1 97 ? -7.074 10.389 8.958 1.00 96.12 97 ASP A C 1
ATOM 781 O O . ASP A 1 97 ? -7.200 11.371 8.212 1.00 96.12 97 ASP A O 1
ATOM 785 N N . SER A 1 98 ? -6.385 10.459 10.102 1.00 95.31 98 SER A N 1
ATOM 786 C CA . SER A 1 98 ? -5.666 11.657 10.542 1.00 95.31 98 SER A CA 1
ATOM 787 C C . SER A 1 98 ? -4.490 11.966 9.612 1.00 95.31 98 SER A C 1
ATOM 789 O O . SER A 1 98 ? -4.315 13.124 9.230 1.00 95.31 98 SER A O 1
ATOM 791 N N . VAL A 1 99 ? -3.730 10.959 9.156 1.00 95.06 99 VAL A N 1
ATOM 792 C CA . VAL A 1 99 ? -2.697 11.106 8.106 1.00 95.06 99 VAL A CA 1
ATOM 793 C C . VAL A 1 99 ? -3.313 11.519 6.765 1.00 95.06 99 VAL A C 1
ATOM 795 O O . VAL A 1 99 ? -2.728 12.314 6.035 1.00 95.06 99 VAL A O 1
ATOM 798 N N . ALA A 1 100 ? -4.520 11.072 6.438 1.00 94.50 100 ALA A N 1
ATOM 799 C CA . ALA A 1 100 ? -5.220 11.508 5.230 1.00 94.50 100 ALA A CA 1
ATOM 800 C C . ALA A 1 100 ? -5.711 12.970 5.306 1.00 94.50 100 ALA A C 1
ATOM 802 O O . ALA A 1 100 ? -6.063 13.552 4.279 1.00 94.50 100 ALA A O 1
ATOM 803 N N . GLY A 1 101 ? -5.736 13.583 6.498 1.00 86.44 101 GLY A N 1
ATOM 804 C CA . GLY A 1 101 ? -6.342 14.904 6.702 1.00 86.44 101 GLY A CA 1
ATOM 805 C C . GLY A 1 101 ? -7.856 14.873 6.475 1.00 86.44 101 GLY A C 1
ATOM 806 O O . GLY A 1 101 ? -8.410 15.744 5.802 1.00 86.44 101 GLY A O 1
ATOM 807 N N . SER A 1 102 ? -8.510 13.813 6.957 1.00 68.19 102 SER A N 1
ATOM 808 C CA . SER A 1 102 ? -9.964 13.622 6.848 1.00 68.19 102 SER A CA 1
ATOM 809 C C . SER A 1 102 ? -10.723 13.945 8.143 1.00 68.19 102 SER A C 1
ATOM 811 O O . SER A 1 102 ? -11.867 13.524 8.276 1.00 68.19 102 SER A O 1
ATOM 813 N N . GLN A 1 103 ? -10.096 14.690 9.061 1.00 51.28 103 GLN A N 1
ATOM 814 C CA . GLN A 1 103 ? -10.714 15.256 10.268 1.00 51.28 103 GLN A CA 1
ATOM 815 C C . GLN A 1 103 ? -11.303 16.636 9.965 1.00 51.28 103 GLN A C 1
ATOM 817 O O . GLN A 1 103 ? -10.600 17.424 9.289 1.00 51.28 103 GLN A O 1
#

Solvent-accessible surface area (backbone atoms only — not comparable to full-atom values): 6481 Å² total; per-residue (Å²): 136,84,73,67,67,81,81,59,79,91,76,88,90,74,94,78,88,69,94,48,50,88,78,54,46,52,86,94,39,86,99,46,70,81,43,42,64,52,50,37,50,44,45,58,73,34,60,90,50,61,70,55,65,41,57,29,24,64,48,45,50,60,55,48,49,78,79,43,52,67,84,65,48,46,55,52,53,50,45,22,55,74,34,86,86,41,78,72,60,78,64,52,62,55,53,52,38,53,62,27,66,73,118

Nearest PDB structures (foldseek):
  7wwq-assembly1_A  TM=7.481E-01  e=1.547E-02  Homo sapiens
  7wwp-assembly1_A  TM=7.797E-01  e=3.738E-02  Homo sapiens

Secondary structure (DSSP, 8-state):
---GGGG-----------SSB--S--TT-TT----HHHHHHHHHHTTTS-HHHHT-BHHHHHHHTTTS-TTTHHHHHHHHHH-TTSPPPTHHHHHHHHHHT--

Foldseek 3Di:
DDDPCVVDDDDDDDDDDDLADAPQFAPPDPPTDRALQSLVVLCVVCVVPDNLNSCRHPRSLVSVVVPDPPVPQSVLSVVCNVDVVRDRDPVVVVSSCVSSVVD

pLDDT: mean 93.13, std 6.12, range [51.28, 97.5]

Sequence (103 aa):
EVDNNFFLCVVPVMPHESALACEFPKLNREGVYRSRGALKTQLQRHRDEPYVKRISDFQLLVFLAEFLDLQTDIPVICQAVRDPNVPLDSGYPILIDSVAGSQ

Mean predicted aligned error: 4.73 Å

=== Feature glossary ===
Key to the feature types in this record:

Secondary structure (8-state, DSSP). Secondary structure is the local, repeating backbone conformation. DSSP classifies it into eight states by reading the hydrogen-bond network: three helix types (H, G, I), two β types (E, B), two non-regular types (T, S), and unstructured coil (-).

Backbone torsions (φ/ψ). Backbone dihedral angles. Every residue except chain termini has a φ (preceding-C → N → Cα → C) and a ψ (N → Cα → C → next-N). They are reported in degrees following the IUPAC sign convention. Secondary structure is essentially a statement about which (φ, ψ) basin each residue occupies.

Predicted aligned error. Predicted Aligned Error (PAE) is an AlphaFold confidence matrix: entry (i, j) is the expected error in the position of residue j, in ångströms, when the prediction is superimposed on the true structure at residue i. Low PAE within a block of residues means that block is internally rigid and well-predicted; high PAE between two blocks means their relative placement is uncertain even if each block individually is confident.

B-factor. B-factor (Debye–Waller factor) reflects atomic displacement in the crystal lattice. It is an experimental observable (units Å²), not a prediction; low values mean the atom is pinned down, high values mean it moves or is heterogeneous across t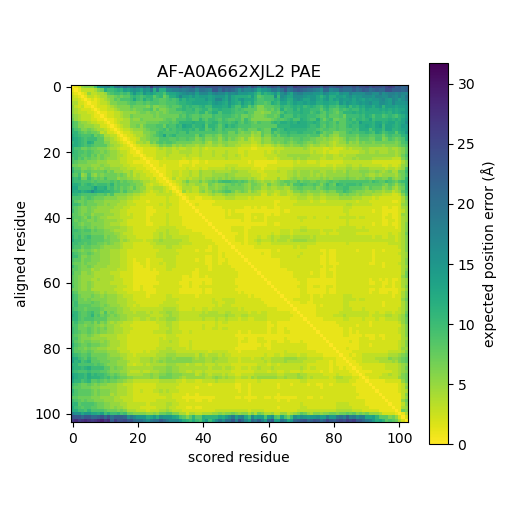he crystal.

Secondary structure (3-state, P-SEA). Three-state secondary structure (P-SEA) collapses the eight DSSP classes into helix (a), strand (b), and coil (c). P-SEA assigns these from Cα geometry alone — distances and angles — without requiring backbone oxygens, so it works on any Cα trace.

Sequence. Primary structure: the covalent order of the twenty standard amino acids along the backbone. Two proteins with the same sequence will (almost always) fold to the same structure; two with 30% identity often share a fold but not the details.

pLDDT. pLDDT is the predicted lDDT-Cα score: AlphaFold's confidence that the local environment of each residue (all inter-atomic distances within 15 Å) is correctly placed. It is a per-residue number between 0 and 100, with higher meaning more reliable.

InterPro / GO / CATH / organism. Functional annotations link the protein to curated databases. InterPro entries identify conserved domains and families by matching the sequence against member-database signatures (Pfam, PROSITE, CDD, …). Gene Ontology (GO) terms describe molecular function, biological process, and cellular component in a controlled vocabulary. CATH places the structure in a hierarchical fold classification (Class/Architecture/Topology/Homologous-superfamily). The organism is the source species.

Contact-map, Ramachandran, and PAE plots. Three diagnostic plots accompany the record. The Cα contact map visualizes the tertiary structure as a 2D adjacency matrix (8 Å cutoff, sequence-local contacts suppressed). The Ramachandran plot shows the distribution of backbone (φ, ψ) torsions, with points in the α and β basins reflecting secondary structure content. The PAE plot shows AlphaFold's inter-residue confidence as a color matrix.

mmCIF coordinates. The mmCIF table is the protein's shape written out atom by atom. For each backbone N, Cα, C, and carbonyl O, it records an (x, y, z) coordinate triple in Å plus the residue type, chain letter, and residue number.

Radius of gyration, Cα contacts, bounding box. Three whole-structure scalars: the radius of gyration (RMS distance of Cα from centroid, in Å), the count of Cα–Cα contacts (pairs closer than 8 Å and separated by more than four residues in sequence — i.e. tertiary, not local, contacts), and the bounding-box dimensions. Together they distinguish compact globular folds from extended fibres or disordered chains.

Foldseek 3Di. The Foldseek 3Di string encodes local tertiary geometry as a 20-letter alphabet — one character per residue — derived from the relative positions of nearby Cα atoms. Unlike the amino-acid sequence, 3Di is a direct function of the 3D structure, so two proteins with the same fold have similar 3Di strings even at low sequence identity.

Rendered structure images. Six rendered views show the 3D structure from the faces of a cube — i.e. along ±x, ±y, ±z. Rendering representation is drawn randomly per protein from cartoon (secondary-structure ribbons), sticks (backbone bonds), or molecular surface; coloring is either N→C rainbow (blue at the N-terminus through red at the C-terminus) or one color per chain.

Nearest PDB structures. The Foldseek neighbor list gives the closest experimentally determined structures in the PDB, ranked by structural alignment. TM-score near 1 means near-identical fold; near 0.3 means only rough topology match. This is how one finds what a novel AlphaFold prediction most resembles in the solved-structure universe.

Solvent-accessible surface area. SASA measures how much of the protein is reachable by solvent. It is computed by rolling a water-sized probe over the atomic surface and summing the exposed area (Å²). Per-residue SASA distinguishes core (buried, low SASA) from surface (exposed, high SASA) residues; total SASA is a whole-molecule size measure.